Protein AF-A0A9P1GIV0-F1 (afdb_monomer_lite)

Secondary structure (DSSP, 8-state):
-HHHHHHHHHHHHHHHHHHHHHHHHHTHHHHHHH-TTHHHHHHHHHHHHHTSTT--GGGGGGGGGGGSSHHHHHHHHHHHHHHHHHHHHHHHHHHHHHHHT-HHHHHHHHHHHTS-HHHHHHHHHHH-

Organism: NCBI:txid2562237

Sequence (128 aa):
MLELAWGWLTFCMLSSSLEALQPAIQQLEEWKIDAPHCDNFCQSLLEKLIEKDAFNPVILRALQPLMQSDTQKKLCWKQLIGCLRKLKKSGGQNLVRKALDIQELVSLAANARGCPVENARRTLESEC

Structure (mmCIF, N/CA/C/O backbone):
data_AF-A0A9P1GIV0-F1
#
_entry.id   AF-A0A9P1GIV0-F1
#
loop_
_atom_site.group_PDB
_atom_site.id
_atom_site.type_symbol
_atom_site.label_atom_id
_atom_site.label_alt_id
_atom_site.label_comp_id
_atom_site.label_asym_id
_atom_site.label_entity_id
_atom_site.label_seq_id
_atom_site.pdbx_PDB_ins_code
_atom_site.Cartn_x
_atom_site.Cartn_y
_atom_site.Cartn_z
_atom_site.occupancy
_atom_site.B_iso_or_equiv
_atom_site.auth_seq_id
_atom_site.auth_comp_id
_atom_site.auth_asym_id
_atom_site.auth_atom_id
_atom_site.pdbx_PDB_model_num
ATOM 1 N N . MET A 1 1 ? 10.075 -3.313 34.745 1.00 49.28 1 MET A N 1
ATOM 2 C CA . MET A 1 1 ? 11.006 -4.247 34.067 1.00 49.28 1 MET A CA 1
ATOM 3 C C . MET A 1 1 ? 10.295 -5.215 33.109 1.00 49.28 1 MET A C 1
ATOM 5 O O . MET A 1 1 ? 10.911 -5.610 32.134 1.00 49.28 1 MET A O 1
ATOM 9 N N . LEU A 1 2 ? 9.008 -5.546 33.313 1.00 48.25 2 LEU A N 1
ATOM 10 C CA . LEU A 1 2 ? 8.224 -6.404 32.401 1.00 48.25 2 LEU A CA 1
ATOM 11 C C . LEU A 1 2 ? 7.854 -5.735 31.060 1.00 48.25 2 LEU A C 1
ATOM 13 O O . LEU A 1 2 ? 7.889 -6.398 30.033 1.00 48.25 2 LEU A O 1
ATOM 17 N N . GLU A 1 3 ? 7.590 -4.426 31.041 1.00 41.50 3 GLU A N 1
ATOM 18 C CA . GLU A 1 3 ? 7.291 -3.642 29.819 1.00 41.50 3 GLU A CA 1
ATOM 19 C C . GLU A 1 3 ? 8.383 -3.755 28.738 1.00 41.50 3 GLU A C 1
ATOM 21 O O . GLU A 1 3 ? 8.095 -3.858 27.548 1.00 41.50 3 GLU A O 1
ATOM 26 N N . LEU A 1 4 ? 9.654 -3.811 29.155 1.00 48.38 4 LEU A N 1
ATOM 27 C CA . LEU A 1 4 ? 10.781 -3.955 28.234 1.00 48.38 4 LEU A CA 1
ATOM 28 C C . LEU A 1 4 ? 10.810 -5.354 27.604 1.00 48.38 4 LEU A C 1
ATOM 30 O O . LEU A 1 4 ? 11.078 -5.475 26.417 1.00 48.38 4 LEU A O 1
ATOM 34 N N . ALA A 1 5 ? 10.470 -6.409 28.349 1.00 49.03 5 ALA A N 1
ATOM 35 C CA . ALA A 1 5 ? 10.456 -7.770 27.811 1.00 49.03 5 ALA A CA 1
ATOM 36 C C . ALA A 1 5 ? 9.378 -7.953 26.726 1.00 49.03 5 ALA A C 1
ATOM 38 O O . ALA A 1 5 ? 9.643 -8.569 25.694 1.00 49.03 5 ALA A O 1
ATOM 39 N N . TRP A 1 6 ? 8.197 -7.354 26.913 1.00 51.69 6 TRP A N 1
ATOM 40 C CA . TRP A 1 6 ? 7.147 -7.334 25.889 1.00 51.69 6 TRP A CA 1
ATOM 41 C C . TRP A 1 6 ? 7.555 -6.499 24.674 1.00 51.69 6 TRP A C 1
ATOM 43 O O . TRP A 1 6 ? 7.371 -6.947 23.544 1.00 51.69 6 TRP A O 1
ATOM 53 N N . GLY A 1 7 ? 8.182 -5.337 24.883 1.00 56.19 7 GLY A N 1
ATOM 54 C CA . GLY A 1 7 ? 8.722 -4.518 23.795 1.00 56.19 7 GLY A CA 1
ATOM 55 C C . GLY A 1 7 ? 9.743 -5.270 22.934 1.00 56.19 7 GLY A C 1
ATOM 56 O O . GLY A 1 7 ? 9.643 -5.253 21.710 1.00 56.19 7 GLY A O 1
ATOM 57 N N . TRP A 1 8 ? 10.667 -6.002 23.562 1.00 56.97 8 TRP A N 1
ATOM 58 C CA . TRP A 1 8 ? 11.687 -6.795 22.868 1.00 56.97 8 TRP A CA 1
ATOM 59 C C . TRP A 1 8 ? 11.113 -8.025 22.156 1.00 56.97 8 TRP A C 1
ATOM 61 O O . TRP A 1 8 ? 11.485 -8.289 21.019 1.00 56.97 8 TRP A O 1
ATOM 71 N N . LEU A 1 9 ? 10.169 -8.751 22.762 1.00 53.31 9 LEU A N 1
ATOM 72 C CA . LEU A 1 9 ? 9.50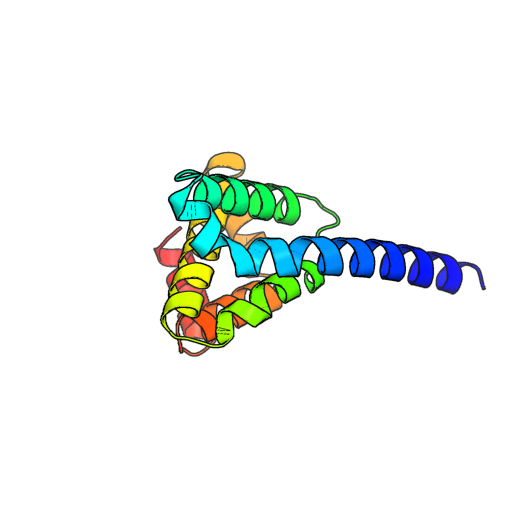9 -9.891 22.107 1.00 53.31 9 LEU A CA 1
ATOM 73 C C . LEU A 1 9 ? 8.673 -9.460 20.899 1.00 53.31 9 LEU A C 1
ATOM 75 O O . LEU A 1 9 ? 8.707 -10.112 19.854 1.00 53.31 9 LEU A O 1
ATOM 79 N N . THR A 1 10 ? 7.963 -8.337 21.020 1.00 57.91 10 THR A N 1
ATOM 80 C CA . THR A 1 10 ? 7.190 -7.770 19.909 1.00 57.91 10 THR A CA 1
ATOM 81 C C . THR A 1 10 ? 8.137 -7.307 18.802 1.00 57.91 10 THR A C 1
ATOM 83 O O . THR A 1 10 ? 7.918 -7.631 17.638 1.00 57.91 10 THR A O 1
ATOM 86 N N . PHE A 1 11 ? 9.236 -6.634 19.160 1.00 56.28 11 PHE A N 1
ATOM 87 C CA . PHE A 1 11 ? 10.273 -6.205 18.222 1.00 56.28 11 PHE A CA 1
ATOM 88 C C . PHE A 1 11 ? 10.932 -7.382 17.486 1.00 56.28 11 PHE A C 1
ATOM 90 O O . PHE A 1 11 ? 11.039 -7.328 16.265 1.00 56.28 11 PHE A O 1
ATOM 97 N N . CYS A 1 12 ? 11.287 -8.468 18.180 1.00 57.31 12 CYS A N 1
ATOM 98 C CA . CYS A 1 12 ? 11.877 -9.662 17.565 1.00 57.31 12 CYS A CA 1
ATOM 99 C C . CYS A 1 12 ? 10.894 -10.411 16.648 1.00 57.31 12 CYS A C 1
ATOM 101 O O . CYS A 1 12 ? 11.279 -10.878 15.577 1.00 57.31 12 CYS A O 1
ATOM 103 N N . MET A 1 13 ? 9.611 -10.523 17.015 1.00 58.22 13 MET A N 1
ATOM 104 C CA . MET A 1 13 ? 8.611 -11.120 16.113 1.00 58.22 13 MET A CA 1
ATOM 105 C C . MET A 1 13 ? 8.351 -10.253 14.873 1.00 58.22 13 MET A C 1
ATOM 107 O O . MET A 1 13 ? 8.146 -10.777 13.774 1.00 58.22 13 MET A O 1
ATOM 111 N N . LEU A 1 14 ? 8.396 -8.928 15.027 1.00 60.56 14 LEU A N 1
ATOM 112 C CA . LEU A 1 14 ? 8.266 -7.979 13.922 1.00 60.56 14 LEU A CA 1
ATOM 113 C C . LEU A 1 14 ? 9.486 -7.990 13.001 1.00 60.56 14 LEU A C 1
ATOM 115 O O . LEU A 1 14 ? 9.298 -7.997 11.787 1.00 60.56 14 LEU A O 1
ATOM 119 N N . SER A 1 15 ? 10.706 -8.034 13.546 1.00 60.56 15 SER A N 1
ATOM 120 C CA . SER A 1 15 ? 11.929 -8.139 12.743 1.00 60.56 15 SER A CA 1
ATOM 121 C C . SER A 1 15 ? 11.927 -9.427 11.927 1.00 60.56 15 SER A C 1
ATOM 123 O O . SER A 1 15 ? 12.113 -9.366 10.719 1.00 60.56 15 SER A O 1
ATOM 125 N N . SER A 1 16 ? 11.556 -10.554 12.540 1.00 63.22 16 SER A N 1
ATOM 126 C CA . SER A 1 16 ? 11.456 -11.855 11.859 1.00 63.22 16 SER A CA 1
ATOM 127 C C . SER A 1 16 ? 10.442 -11.836 10.706 1.00 63.22 16 SER A C 1
ATOM 129 O O . SER A 1 16 ? 10.678 -12.391 9.634 1.00 63.22 16 SER A O 1
ATOM 131 N N . SER A 1 17 ? 9.301 -11.167 10.904 1.00 66.38 17 SER A N 1
ATOM 132 C CA . SER A 1 17 ? 8.262 -11.043 9.873 1.00 66.38 17 SER A CA 1
ATOM 133 C C . SER A 1 17 ? 8.696 -10.122 8.730 1.00 66.38 17 SER A C 1
ATOM 135 O O . SER A 1 17 ? 8.382 -10.387 7.572 1.00 66.38 17 SER A O 1
ATOM 137 N N . LEU A 1 18 ? 9.431 -9.049 9.040 1.00 70.50 18 LEU A N 1
ATOM 138 C CA . LEU A 1 18 ? 9.973 -8.133 8.039 1.00 70.50 18 LEU A CA 1
ATOM 139 C C . LEU A 1 18 ? 11.086 -8.796 7.218 1.00 70.50 18 LEU A C 1
ATOM 141 O O . LEU A 1 18 ? 11.088 -8.689 5.994 1.00 70.50 18 LEU A O 1
ATOM 145 N N . GLU A 1 19 ? 11.979 -9.522 7.890 1.00 72.44 19 GLU A N 1
ATOM 146 C CA . GLU A 1 19 ? 13.077 -10.290 7.295 1.00 72.44 19 GLU A CA 1
ATOM 147 C C . GLU A 1 19 ? 12.572 -11.394 6.362 1.00 72.44 19 GLU A C 1
ATOM 149 O O . GLU A 1 19 ? 13.205 -11.664 5.345 1.00 72.44 19 GLU A O 1
ATOM 154 N N . ALA A 1 20 ? 11.411 -11.990 6.649 1.00 73.69 20 ALA A N 1
ATOM 155 C CA . ALA A 1 20 ? 10.773 -12.957 5.757 1.00 73.69 20 ALA A CA 1
ATOM 156 C C . ALA A 1 20 ? 10.008 -12.290 4.595 1.00 73.69 20 ALA A C 1
ATOM 158 O O . ALA A 1 20 ? 10.026 -12.784 3.467 1.00 73.69 20 ALA A O 1
ATOM 159 N N . LEU A 1 21 ? 9.324 -11.169 4.853 1.00 77.12 21 LEU A N 1
ATOM 160 C CA . LEU A 1 21 ? 8.436 -10.526 3.879 1.00 77.12 21 LEU A CA 1
ATOM 161 C C . LEU A 1 21 ? 9.198 -9.719 2.820 1.00 77.12 21 LEU A C 1
ATOM 163 O O . LEU A 1 21 ? 8.818 -9.712 1.652 1.00 77.12 21 LEU A O 1
ATOM 167 N N . GLN A 1 22 ? 10.271 -9.040 3.214 1.00 80.12 22 GLN A N 1
ATOM 168 C CA . GLN A 1 22 ? 11.052 -8.182 2.329 1.00 80.12 22 GLN A CA 1
ATOM 169 C C . GLN A 1 22 ? 11.663 -8.927 1.119 1.00 80.12 22 GLN A C 1
ATOM 171 O O . GLN A 1 22 ? 11.421 -8.485 -0.008 1.00 80.12 22 GLN A O 1
ATOM 176 N N . PRO A 1 23 ? 12.388 -10.055 1.280 1.00 80.06 23 PRO A N 1
ATOM 177 C CA . PRO A 1 23 ? 12.930 -10.794 0.138 1.00 80.06 23 PRO A CA 1
ATOM 178 C C . PRO A 1 23 ? 11.827 -11.381 -0.755 1.00 80.06 23 PRO A C 1
ATOM 180 O O . PRO A 1 23 ? 11.948 -11.331 -1.977 1.00 80.06 23 PRO A O 1
ATOM 183 N N . ALA A 1 24 ? 10.718 -11.852 -0.172 1.00 76.62 24 ALA A N 1
ATOM 184 C CA . ALA A 1 24 ? 9.551 -12.320 -0.926 1.00 76.62 24 ALA A CA 1
ATOM 185 C C . ALA A 1 24 ? 8.938 -11.214 -1.808 1.00 76.62 24 ALA A C 1
ATOM 187 O O . ALA A 1 24 ? 8.579 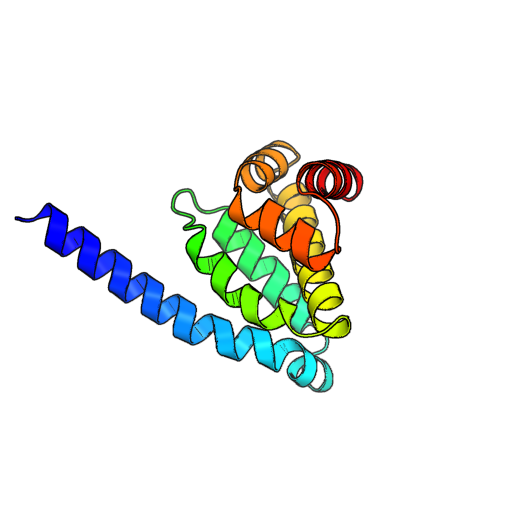-11.452 -2.958 1.00 76.62 24 ALA A O 1
ATOM 188 N N . ILE A 1 25 ? 8.853 -9.983 -1.296 1.00 79.88 25 ILE A N 1
ATOM 189 C CA . ILE A 1 25 ? 8.348 -8.829 -2.051 1.00 79.88 25 ILE A CA 1
ATOM 190 C C . ILE A 1 25 ? 9.303 -8.420 -3.180 1.00 79.88 25 ILE A C 1
ATOM 192 O O . ILE A 1 25 ? 8.845 -8.003 -4.244 1.00 79.88 25 ILE A O 1
ATOM 196 N N . GLN A 1 26 ? 10.616 -8.526 -2.982 1.00 80.25 26 GLN A N 1
ATOM 197 C CA . GLN A 1 26 ? 11.595 -8.186 -4.020 1.00 80.25 26 GLN A CA 1
ATOM 198 C C . GLN A 1 26 ? 11.576 -9.176 -5.190 1.00 80.25 26 GLN A C 1
ATOM 200 O O . GLN A 1 26 ? 11.731 -8.760 -6.334 1.00 80.25 26 GLN A O 1
ATOM 205 N N . GLN A 1 27 ? 11.321 -10.455 -4.914 1.00 82.06 27 GLN A N 1
ATOM 206 C CA . GLN A 1 27 ? 11.220 -11.506 -5.934 1.00 82.06 27 GLN A CA 1
ATOM 207 C C . GLN A 1 27 ? 9.847 -11.557 -6.618 1.00 82.06 27 GLN A C 1
ATOM 209 O O . GLN A 1 27 ? 9.617 -12.373 -7.502 1.00 82.06 27 GLN A O 1
ATOM 214 N N . LEU A 1 28 ? 8.911 -10.687 -6.242 1.00 77.62 28 LEU A N 1
ATOM 215 C CA . LEU A 1 28 ? 7.519 -10.743 -6.692 1.00 77.62 28 LEU A CA 1
ATOM 216 C C . LEU A 1 28 ? 7.387 -10.566 -8.217 1.00 77.62 28 LEU A C 1
ATOM 218 O O . LEU A 1 28 ? 6.493 -11.157 -8.819 1.00 77.62 28 LEU A O 1
ATOM 222 N N . GLU A 1 29 ? 8.281 -9.803 -8.858 1.00 77.62 29 GLU A N 1
ATOM 223 C CA . GLU A 1 29 ? 8.351 -9.724 -10.328 1.00 77.62 29 GLU A CA 1
ATOM 224 C C . GLU A 1 29 ? 8.833 -11.024 -10.968 1.00 77.62 29 GLU A C 1
ATOM 226 O O . GLU A 1 29 ? 8.264 -11.447 -11.970 1.00 77.62 29 GLU A O 1
ATOM 231 N N . GLU A 1 30 ? 9.827 -11.680 -10.375 1.00 81.00 30 GLU A N 1
ATOM 232 C CA . GLU A 1 30 ? 10.338 -12.972 -10.842 1.00 81.00 30 GLU A CA 1
ATOM 233 C C . GLU A 1 30 ? 9.259 -14.048 -10.681 1.00 81.00 30 GLU A C 1
ATOM 235 O O . GLU A 1 30 ? 8.955 -14.785 -11.616 1.00 81.00 30 GLU A O 1
ATOM 240 N N . TRP A 1 31 ? 8.559 -14.045 -9.544 1.00 79.75 31 TRP A N 1
ATOM 241 C CA . TRP A 1 31 ? 7.463 -14.969 -9.267 1.00 79.75 31 TRP A CA 1
ATOM 242 C C . TRP A 1 31 ? 6.273 -14.795 -10.207 1.00 79.75 31 TRP A C 1
ATOM 244 O O . TRP A 1 31 ? 5.476 -15.717 -10.315 1.00 79.75 31 TRP A O 1
ATOM 254 N N . LYS A 1 32 ? 6.109 -13.663 -10.908 1.00 77.94 32 LYS A N 1
ATOM 255 C CA . LYS A 1 32 ? 5.032 -13.525 -11.911 1.00 77.94 32 LYS A CA 1
ATOM 256 C C . LYS A 1 32 ? 5.197 -14.456 -13.095 1.00 77.94 32 LYS A C 1
ATOM 258 O O . LYS A 1 32 ? 4.191 -14.782 -13.722 1.00 77.94 32 LYS A O 1
ATOM 263 N N . ILE A 1 33 ? 6.437 -14.818 -13.413 1.00 79.88 33 ILE A N 1
ATOM 264 C CA . ILE A 1 33 ? 6.756 -15.694 -14.538 1.00 79.88 33 ILE A CA 1
ATOM 265 C C . ILE A 1 33 ? 6.171 -17.083 -14.266 1.00 79.88 33 ILE A C 1
ATOM 267 O O . ILE A 1 33 ? 5.486 -17.636 -15.123 1.00 79.88 33 ILE A O 1
ATOM 271 N N . ASP A 1 34 ? 6.351 -17.582 -13.041 1.00 83.50 34 ASP A N 1
ATOM 272 C CA . ASP A 1 34 ? 5.905 -18.919 -12.637 1.00 83.50 34 ASP A CA 1
ATOM 273 C C . ASP A 1 34 ? 4.498 -18.929 -12.009 1.00 83.50 34 ASP A C 1
ATOM 275 O O . ASP A 1 34 ? 3.753 -19.903 -12.118 1.00 83.50 34 ASP A O 1
ATOM 279 N N . ALA A 1 35 ? 4.106 -17.836 -11.353 1.00 80.00 35 ALA A N 1
ATOM 280 C CA . ALA A 1 35 ? 2.866 -17.688 -10.599 1.00 80.00 35 ALA A CA 1
ATOM 281 C C . ALA A 1 35 ? 2.150 -16.370 -10.966 1.00 80.00 35 ALA A C 1
ATOM 283 O O . ALA A 1 35 ? 2.266 -15.364 -10.256 1.00 80.00 35 ALA A O 1
ATOM 284 N N . PRO A 1 36 ? 1.305 -16.357 -12.016 1.00 80.88 36 PRO A N 1
ATOM 285 C CA . PRO A 1 36 ? 0.657 -15.137 -12.516 1.00 80.88 36 PRO A CA 1
ATOM 286 C C . PRO A 1 36 ? -0.287 -14.467 -11.499 1.00 80.88 36 PRO A C 1
ATOM 288 O O . PRO A 1 36 ? -0.673 -13.307 -11.658 1.00 80.88 36 PRO A O 1
ATOM 291 N N . HIS A 1 37 ? -0.667 -15.181 -10.436 1.00 81.56 37 HIS A N 1
ATOM 292 C CA . HIS A 1 37 ? -1.543 -14.696 -9.370 1.00 81.56 37 HIS A CA 1
ATOM 293 C C . HIS A 1 37 ? -0.802 -14.133 -8.146 1.00 81.56 37 HIS A C 1
ATOM 295 O O . HIS A 1 37 ? -1.465 -13.746 -7.179 1.00 81.56 37 HIS A O 1
ATOM 301 N N 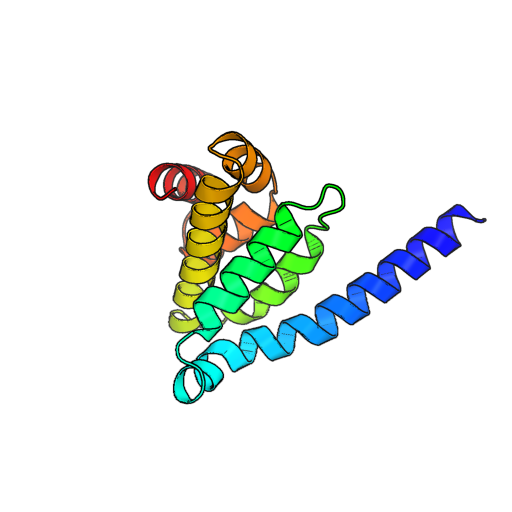. CYS A 1 38 ? 0.535 -14.050 -8.163 1.00 84.12 38 CYS A N 1
ATOM 302 C CA . CYS A 1 38 ? 1.323 -13.575 -7.019 1.00 84.12 38 CYS A CA 1
ATOM 303 C C . CYS A 1 38 ? 0.923 -12.153 -6.566 1.00 84.12 38 CYS A C 1
ATOM 305 O O . CYS A 1 38 ? 0.806 -11.905 -5.369 1.00 84.12 38 CYS A O 1
ATOM 307 N N . ASP A 1 39 ? 0.570 -11.258 -7.500 1.00 85.81 39 ASP A N 1
ATOM 308 C CA . ASP A 1 39 ? 0.036 -9.921 -7.196 1.00 85.81 39 ASP A CA 1
ATOM 309 C C . ASP A 1 39 ? -1.210 -9.998 -6.305 1.00 85.81 39 ASP A C 1
ATOM 311 O O . ASP A 1 39 ? -1.335 -9.296 -5.306 1.00 85.81 39 ASP A O 1
ATOM 315 N N . ASN A 1 40 ? -2.155 -10.867 -6.667 1.00 88.44 40 ASN A N 1
ATOM 316 C CA . ASN A 1 40 ? -3.408 -11.000 -5.936 1.00 88.44 40 ASN A CA 1
ATOM 317 C C . ASN A 1 40 ? -3.176 -11.593 -4.541 1.00 88.44 40 ASN A C 1
ATOM 319 O O . ASN A 1 40 ? -3.851 -11.195 -3.589 1.00 88.44 40 ASN A O 1
ATOM 323 N N . PHE A 1 41 ? -2.219 -12.516 -4.413 1.00 87.31 41 PHE A N 1
ATOM 324 C CA . PHE A 1 41 ? -1.802 -13.053 -3.122 1.00 87.31 41 PHE A CA 1
ATOM 325 C C . PHE A 1 41 ? -1.236 -11.945 -2.227 1.00 87.31 41 PHE A C 1
ATOM 327 O O . PHE A 1 41 ? -1.745 -11.743 -1.127 1.00 87.31 41 PHE A O 1
ATOM 334 N N . CYS A 1 42 ? -0.274 -11.160 -2.718 1.00 86.44 42 CYS A N 1
ATOM 335 C CA . CYS A 1 42 ? 0.338 -10.077 -1.947 1.00 86.44 42 CYS A CA 1
ATOM 336 C C . CYS A 1 42 ? -0.666 -8.984 -1.562 1.00 86.44 42 CYS A C 1
ATOM 338 O O . CYS A 1 42 ? -0.678 -8.540 -0.416 1.00 86.44 42 CYS A O 1
ATOM 340 N N . GLN A 1 43 ? -1.575 -8.613 -2.465 1.00 91.56 43 GLN A N 1
ATOM 341 C CA . GLN A 1 43 ? -2.667 -7.682 -2.159 1.00 91.56 43 GLN A CA 1
ATOM 342 C C . GLN A 1 43 ? -3.597 -8.216 -1.064 1.00 91.56 43 GLN A C 1
ATOM 344 O O . GLN A 1 43 ? -4.014 -7.452 -0.200 1.00 91.56 43 GLN A O 1
ATOM 349 N N . SER A 1 44 ? -3.923 -9.513 -1.092 1.00 90.06 44 SER A N 1
ATOM 350 C CA . SER A 1 44 ? -4.779 -10.146 -0.074 1.00 90.06 44 SER A CA 1
ATOM 351 C C . SER A 1 44 ? -4.056 -10.285 1.267 1.00 90.06 44 SER A C 1
ATOM 353 O O . SER A 1 44 ? -4.666 -10.136 2.320 1.00 90.06 44 SER A O 1
ATOM 355 N N . LEU A 1 45 ? -2.748 -10.547 1.240 1.00 86.88 45 LEU A N 1
ATOM 356 C CA . LEU A 1 45 ? -1.921 -10.592 2.440 1.00 86.88 45 LEU A CA 1
ATOM 357 C C . LEU A 1 45 ? -1.870 -9.214 3.110 1.00 86.88 45 LEU A C 1
ATOM 359 O O . LEU A 1 45 ? -2.135 -9.115 4.304 1.00 86.88 45 LEU A O 1
ATOM 363 N N . LEU A 1 46 ? -1.586 -8.155 2.345 1.00 87.62 46 LEU A N 1
ATOM 364 C CA . LEU A 1 46 ? -1.576 -6.780 2.852 1.00 87.62 46 LEU A CA 1
ATOM 365 C C . LEU A 1 46 ? -2.949 -6.362 3.386 1.00 87.62 46 LEU A C 1
ATOM 367 O O . LEU A 1 46 ? -3.019 -5.802 4.475 1.00 87.62 46 LEU A O 1
ATOM 371 N N . GLU A 1 47 ? -4.029 -6.696 2.675 1.00 91.00 47 GLU A N 1
ATOM 372 C CA . GLU A 1 47 ? -5.401 -6.469 3.141 1.00 91.00 47 GLU A CA 1
ATOM 373 C C . GLU A 1 47 ? -5.611 -7.106 4.518 1.00 91.00 47 GLU A C 1
ATOM 375 O O . GLU A 1 47 ? -6.001 -6.420 5.460 1.00 91.00 47 GLU A O 1
ATOM 380 N N . LYS A 1 48 ? -5.301 -8.400 4.658 1.00 89.31 48 LYS A N 1
ATOM 381 C CA . LYS A 1 48 ? -5.503 -9.139 5.910 1.00 89.31 48 LYS A CA 1
ATOM 382 C C . LYS A 1 48 ? -4.610 -8.655 7.042 1.00 89.31 48 LYS A C 1
ATOM 384 O O . LYS A 1 48 ? -4.991 -8.789 8.201 1.00 89.31 48 LYS A O 1
ATOM 389 N N . LEU A 1 49 ? -3.432 -8.120 6.734 1.00 85.94 49 LEU A N 1
ATOM 390 C CA . LEU A 1 49 ? -2.562 -7.506 7.731 1.00 85.94 49 LEU A CA 1
ATOM 391 C C . LEU A 1 49 ? -3.142 -6.175 8.214 1.00 85.94 49 LEU A C 1
ATOM 393 O O . LEU A 1 49 ? -3.218 -5.976 9.420 1.00 85.94 49 LEU A O 1
ATOM 397 N N . ILE A 1 50 ? -3.590 -5.310 7.299 1.00 87.31 50 ILE A N 1
ATOM 398 C CA . ILE A 1 50 ? -4.159 -3.989 7.619 1.00 87.31 50 ILE A CA 1
ATOM 399 C C . ILE A 1 50 ? -5.508 -4.109 8.337 1.00 87.31 50 ILE A C 1
ATOM 401 O O . ILE A 1 50 ? -5.816 -3.301 9.206 1.00 87.31 50 ILE A O 1
ATOM 405 N N . GLU A 1 51 ? -6.311 -5.118 8.000 1.00 87.19 51 GLU A N 1
ATOM 406 C CA . GLU A 1 51 ? -7.612 -5.370 8.631 1.00 87.19 51 GLU A CA 1
ATOM 407 C C . GLU A 1 51 ? -7.489 -5.779 10.112 1.00 87.19 51 GLU A C 1
ATOM 409 O O . GLU A 1 51 ? -8.438 -5.614 10.875 1.00 87.19 51 GLU A O 1
ATOM 414 N N . LYS A 1 52 ? -6.334 -6.299 10.550 1.00 84.12 52 LYS A N 1
ATOM 415 C CA . LYS A 1 52 ? -6.135 -6.687 11.952 1.00 84.12 52 LYS A CA 1
ATOM 416 C C . LYS A 1 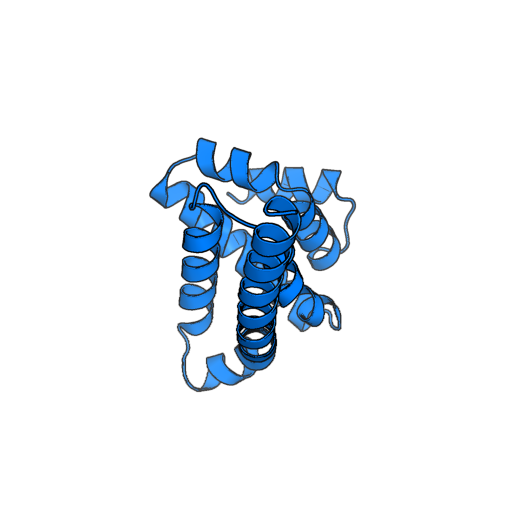52 ? -5.996 -5.456 12.847 1.00 84.12 52 LYS A C 1
ATOM 418 O O . LYS A 1 52 ? -5.156 -4.601 12.599 1.00 84.12 52 LYS A O 1
ATOM 423 N N . ASP A 1 53 ? -6.712 -5.449 13.974 1.00 68.12 53 ASP A N 1
ATOM 424 C CA . ASP A 1 53 ? -6.661 -4.369 14.980 1.00 68.12 53 ASP A CA 1
ATOM 425 C C . ASP A 1 53 ? -5.249 -4.098 15.544 1.00 68.12 53 ASP A C 1
ATOM 427 O O . ASP A 1 53 ? -4.981 -3.016 16.056 1.00 68.12 53 ASP A O 1
ATOM 431 N N . ALA A 1 54 ? -4.328 -5.060 15.425 1.00 72.25 54 ALA A N 1
ATOM 432 C CA . ALA A 1 54 ? -2.927 -4.940 15.831 1.00 72.25 54 ALA A CA 1
ATOM 433 C C . ALA A 1 54 ? -1.969 -4.725 14.642 1.00 72.25 54 ALA A C 1
ATOM 435 O O . ALA A 1 54 ? -0.807 -5.140 14.699 1.00 72.25 54 ALA A O 1
ATOM 436 N N . PHE A 1 55 ? -2.447 -4.139 13.539 1.00 82.06 55 PHE A N 1
ATOM 437 C CA . PHE A 1 55 ? -1.593 -3.837 12.397 1.00 82.06 55 PHE A CA 1
ATOM 438 C C . PHE A 1 55 ? -0.424 -2.946 12.821 1.00 82.06 55 PHE A C 1
ATOM 440 O O . PHE A 1 55 ? -0.612 -1.866 13.379 1.00 82.06 55 PHE A O 1
ATOM 447 N N . ASN A 1 56 ? 0.794 -3.393 12.516 1.00 81.81 56 ASN A N 1
ATOM 448 C CA . ASN A 1 56 ? 1.989 -2.601 12.735 1.00 81.81 56 ASN A CA 1
ATOM 449 C C . ASN A 1 56 ? 2.437 -1.947 11.414 1.00 81.81 56 ASN A C 1
ATOM 451 O O . ASN A 1 56 ? 2.868 -2.670 10.506 1.00 81.81 56 ASN A O 1
ATOM 455 N N . PRO A 1 57 ? 2.430 -0.602 11.313 1.00 83.75 57 PRO A N 1
ATOM 456 C CA . PRO A 1 57 ? 2.879 0.119 10.121 1.00 83.75 57 PRO A CA 1
ATOM 457 C C . PRO A 1 57 ? 4.319 -0.195 9.699 1.00 83.75 57 PRO A C 1
ATOM 459 O O . PRO A 1 57 ? 4.655 -0.058 8.524 1.00 83.75 57 PRO A O 1
ATOM 462 N N . VAL A 1 58 ? 5.168 -0.684 10.614 1.00 82.12 58 VAL A N 1
ATOM 463 C CA . VAL A 1 58 ? 6.539 -1.131 10.318 1.00 82.12 58 VAL A CA 1
ATOM 464 C C . VAL A 1 58 ? 6.561 -2.205 9.232 1.00 82.12 58 VAL A C 1
ATOM 466 O O . VAL A 1 58 ? 7.490 -2.210 8.432 1.00 82.12 58 VAL A O 1
ATOM 469 N N . ILE A 1 59 ? 5.529 -3.049 9.122 1.00 81.94 59 ILE A N 1
ATOM 470 C CA . ILE A 1 59 ? 5.436 -4.082 8.077 1.00 81.94 59 ILE A CA 1
ATOM 471 C C . ILE A 1 59 ? 5.467 -3.465 6.667 1.00 81.94 59 ILE A C 1
ATOM 473 O O . ILE A 1 59 ? 6.025 -4.060 5.746 1.00 81.94 59 ILE A O 1
ATOM 477 N N . LEU A 1 60 ? 4.970 -2.235 6.492 1.00 86.81 60 LEU A N 1
ATOM 478 C CA . LEU A 1 60 ? 5.023 -1.521 5.208 1.00 86.81 60 LEU A CA 1
ATOM 479 C C . LEU A 1 60 ? 6.455 -1.187 4.781 1.00 86.81 60 LEU A C 1
ATOM 481 O O . LEU A 1 60 ? 6.699 -0.959 3.597 1.00 86.81 60 LEU A O 1
ATOM 485 N N . ARG A 1 61 ? 7.428 -1.217 5.702 1.00 85.62 61 ARG A N 1
ATOM 486 C CA . ARG A 1 61 ? 8.845 -1.056 5.351 1.00 85.62 61 ARG A CA 1
ATOM 487 C C . ARG A 1 61 ? 9.364 -2.200 4.488 1.00 85.62 61 ARG A C 1
ATOM 489 O O . ARG A 1 61 ? 10.280 -1.970 3.711 1.00 85.62 61 ARG A O 1
ATOM 496 N N . ALA A 1 62 ? 8.734 -3.375 4.518 1.00 84.12 62 ALA A N 1
ATOM 497 C CA . ALA A 1 62 ? 9.077 -4.467 3.607 1.00 84.12 62 ALA A CA 1
ATOM 498 C C . ALA A 1 62 ? 8.867 -4.093 2.123 1.00 84.12 62 ALA A C 1
ATOM 500 O O . ALA A 1 62 ? 9.471 -4.702 1.246 1.00 84.12 62 ALA A O 1
ATOM 501 N N . LEU A 1 63 ? 8.057 -3.064 1.833 1.00 86.50 63 LEU A N 1
ATOM 502 C CA . LEU A 1 63 ? 7.854 -2.520 0.486 1.00 86.50 63 LEU A CA 1
ATOM 503 C C . LEU A 1 63 ? 8.874 -1.429 0.111 1.00 86.50 63 LEU A C 1
ATOM 505 O O . LEU A 1 63 ? 8.933 -1.041 -1.054 1.00 86.50 63 LEU A O 1
ATOM 509 N N . GLN A 1 64 ? 9.690 -0.922 1.046 1.00 86.69 64 GLN A N 1
ATOM 510 C CA . GLN A 1 64 ? 10.684 0.125 0.755 1.00 86.69 64 GLN A CA 1
ATOM 511 C C . GLN A 1 64 ? 11.686 -0.251 -0.343 1.00 86.69 64 GLN A C 1
ATOM 513 O O . GLN A 1 64 ? 11.998 0.620 -1.157 1.00 86.69 64 GLN A O 1
ATOM 518 N N . PRO A 1 65 ? 12.173 -1.502 -0.450 1.00 86.31 65 PRO A N 1
ATOM 519 C CA . PRO A 1 65 ? 13.072 -1.864 -1.540 1.00 86.31 65 PRO A CA 1
ATOM 520 C C . PRO A 1 65 ? 12.437 -1.751 -2.928 1.00 86.31 65 PRO A C 1
ATOM 522 O O . PRO A 1 65 ? 13.162 -1.662 -3.912 1.00 86.31 65 PRO A O 1
ATOM 525 N N . LEU A 1 66 ? 11.104 -1.684 -3.027 1.00 85.56 66 LEU A N 1
ATOM 526 C CA . LEU A 1 66 ? 10.430 -1.419 -4.295 1.00 85.56 66 LEU A CA 1
ATOM 527 C C . LEU A 1 66 ? 10.551 0.047 -4.747 1.00 85.56 66 LEU A C 1
ATOM 529 O O . LEU A 1 66 ? 10.083 0.401 -5.822 1.00 85.56 66 LEU A O 1
ATOM 533 N N . MET A 1 67 ? 11.153 0.931 -3.950 1.00 88.44 67 MET A N 1
ATOM 534 C CA . MET A 1 67 ? 11.311 2.347 -4.300 1.00 88.44 67 MET A CA 1
ATOM 535 C C . MET A 1 67 ? 12.561 2.633 -5.151 1.00 88.44 67 MET A C 1
ATOM 537 O O . MET A 1 67 ? 12.799 3.789 -5.495 1.00 88.44 67 MET A O 1
ATOM 541 N N . GLN A 1 68 ? 13.355 1.612 -5.494 1.00 87.56 68 GLN A N 1
ATOM 542 C CA . GLN A 1 68 ? 14.664 1.778 -6.142 1.00 87.56 68 GLN A CA 1
ATOM 543 C C . GLN A 1 68 ? 14.576 2.085 -7.645 1.00 87.56 68 GLN A C 1
ATOM 545 O O . GLN A 1 68 ? 15.440 2.770 -8.184 1.00 87.56 68 GLN A O 1
ATOM 550 N N . SER A 1 69 ? 13.529 1.620 -8.330 1.00 88.94 69 SER A N 1
ATOM 551 C CA . SER A 1 69 ? 13.341 1.828 -9.772 1.00 88.94 69 SER A CA 1
ATOM 552 C C . SER A 1 69 ? 11.901 2.202 -10.114 1.00 88.94 69 SER A C 1
ATOM 554 O O . SER A 1 69 ? 10.974 1.902 -9.363 1.00 88.94 69 SER A O 1
ATOM 556 N N . ASP A 1 70 ? 11.683 2.829 -11.271 1.00 88.19 70 ASP A N 1
ATOM 557 C CA . ASP A 1 70 ? 10.334 3.225 -11.698 1.00 88.19 70 ASP A CA 1
ATOM 558 C C . ASP A 1 70 ? 9.406 2.024 -11.926 1.00 88.19 70 ASP A C 1
ATOM 560 O O . ASP A 1 70 ? 8.206 2.105 -11.654 1.00 88.19 70 ASP A O 1
ATOM 564 N N . THR A 1 71 ? 9.944 0.891 -12.385 1.00 87.25 71 THR A N 1
ATOM 565 C CA . THR A 1 71 ? 9.185 -0.358 -12.544 1.00 87.25 71 THR A CA 1
ATOM 566 C C . THR A 1 71 ? 8.701 -0.876 -11.191 1.00 87.25 71 THR A C 1
ATOM 568 O O . THR A 1 71 ? 7.507 -1.117 -11.007 1.00 87.25 71 THR A O 1
ATOM 571 N N . GLN A 1 72 ? 9.592 -0.935 -10.201 1.00 88.88 72 GLN A N 1
ATOM 572 C CA . GLN A 1 72 ? 9.243 -1.389 -8.858 1.00 88.88 72 GLN A CA 1
ATOM 573 C C . GLN A 1 72 ? 8.321 -0.400 -8.125 1.00 88.88 72 GLN A C 1
ATOM 575 O O . GLN A 1 72 ? 7.404 -0.819 -7.417 1.00 88.88 72 GLN A O 1
ATOM 580 N N . LYS A 1 73 ? 8.473 0.911 -8.349 1.00 90.94 73 LYS A N 1
ATOM 581 C CA . LYS A 1 73 ? 7.547 1.928 -7.826 1.00 90.94 73 LYS A CA 1
ATOM 582 C C . LYS A 1 73 ? 6.134 1.722 -8.367 1.00 90.94 73 LYS A C 1
ATOM 584 O O . LYS A 1 73 ? 5.176 1.719 -7.593 1.00 90.94 73 LYS A O 1
ATOM 589 N N . LYS A 1 74 ? 5.996 1.459 -9.673 1.00 90.62 74 LYS A N 1
ATOM 590 C CA . LYS A 1 74 ? 4.710 1.094 -10.295 1.00 90.62 74 LYS A CA 1
ATOM 591 C C . LYS A 1 74 ? 4.142 -0.193 -9.702 1.00 90.62 74 LYS A C 1
ATOM 593 O O . LYS A 1 74 ? 2.936 -0.263 -9.460 1.00 90.62 74 LYS A O 1
ATOM 598 N N . LEU A 1 75 ? 4.987 -1.192 -9.439 1.00 89.12 75 LEU A N 1
ATOM 599 C CA . LEU A 1 75 ? 4.566 -2.420 -8.771 1.00 89.12 75 LEU A CA 1
ATOM 600 C C . LEU A 1 75 ? 4.026 -2.130 -7.369 1.00 89.12 75 LEU A C 1
ATOM 602 O O . LEU A 1 75 ? 2.922 -2.567 -7.053 1.00 89.12 75 LEU A O 1
ATOM 606 N N . CYS A 1 76 ? 4.757 -1.365 -6.559 1.00 91.44 76 CYS A N 1
ATOM 607 C CA . CYS A 1 76 ? 4.334 -0.974 -5.218 1.00 91.44 76 CYS A CA 1
ATOM 608 C C . CYS A 1 76 ? 2.991 -0.233 -5.254 1.00 91.44 76 CYS A C 1
ATOM 610 O O . CYS A 1 76 ? 2.056 -0.624 -4.556 1.00 91.44 76 CYS A O 1
ATOM 612 N N . TRP A 1 77 ? 2.842 0.755 -6.146 1.00 92.81 77 TRP A N 1
ATOM 613 C CA . TRP A 1 77 ? 1.571 1.454 -6.352 1.00 92.81 77 TRP A CA 1
ATOM 614 C C . TRP A 1 77 ? 0.427 0.481 -6.673 1.00 92.81 77 TRP A C 1
ATOM 616 O O . TRP A 1 77 ? -0.642 0.545 -6.064 1.00 92.81 77 TRP A O 1
ATOM 626 N N . LYS A 1 78 ? 0.662 -0.475 -7.583 1.00 91.38 78 LYS A N 1
ATOM 627 C CA . LYS A 1 78 ? -0.317 -1.509 -7.945 1.00 91.38 78 LYS A CA 1
ATOM 628 C C . LYS A 1 78 ? -0.701 -2.386 -6.748 1.00 91.38 78 LYS A C 1
ATOM 630 O O . LYS A 1 78 ? -1.884 -2.693 -6.596 1.00 91.38 78 LYS A O 1
ATOM 635 N N . GLN A 1 79 ? 0.257 -2.778 -5.902 1.00 90.94 79 GLN A N 1
ATOM 636 C CA . GLN A 1 79 ? -0.028 -3.554 -4.688 1.00 90.94 79 GLN A CA 1
ATOM 637 C C . GLN A 1 79 ? -0.883 -2.753 -3.700 1.00 90.94 79 GLN A C 1
ATOM 639 O O . GLN A 1 79 ? -1.875 -3.275 -3.195 1.00 90.94 79 GLN A O 1
ATOM 644 N N . LEU A 1 80 ? -0.545 -1.481 -3.467 1.00 92.88 80 LEU A N 1
ATOM 645 C CA . LEU A 1 80 ? -1.263 -0.612 -2.530 1.00 92.88 80 LEU A CA 1
ATOM 646 C C . LEU A 1 80 ? -2.706 -0.353 -2.980 1.00 92.88 80 LEU A C 1
ATOM 648 O O . LEU A 1 80 ? -3.636 -0.553 -2.202 1.00 92.88 80 LEU A O 1
ATOM 652 N N . ILE A 1 81 ? -2.916 -0.002 -4.251 1.00 94.06 81 ILE A N 1
ATOM 653 C CA . ILE A 1 81 ? -4.264 0.167 -4.813 1.00 94.06 81 ILE A CA 1
ATOM 654 C C . ILE A 1 81 ? -5.052 -1.144 -4.775 1.00 94.06 81 ILE A C 1
ATOM 656 O O . ILE A 1 81 ? -6.222 -1.156 -4.392 1.00 94.06 81 ILE A O 1
ATOM 660 N N . GLY A 1 82 ? -4.430 -2.263 -5.156 1.00 93.19 82 GLY A N 1
ATOM 661 C CA . GLY A 1 82 ? -5.084 -3.569 -5.119 1.00 93.19 82 GLY A CA 1
ATOM 662 C C . GLY A 1 82 ? -5.527 -3.957 -3.707 1.00 93.19 82 GLY A C 1
ATOM 663 O O . GLY A 1 82 ? -6.655 -4.412 -3.519 1.00 93.19 82 GLY A O 1
ATOM 664 N N . CYS A 1 83 ? -4.677 -3.698 -2.714 1.00 93.62 83 CYS A N 1
ATOM 665 C CA . CYS A 1 83 ? -4.980 -3.879 -1.300 1.00 93.62 83 CYS A CA 1
ATOM 666 C C . CYS A 1 83 ? -6.164 -3.008 -0.847 1.00 93.62 83 CYS A C 1
ATOM 668 O O . CYS A 1 83 ? -7.128 -3.527 -0.290 1.00 93.62 83 CYS A O 1
ATOM 670 N N . LEU A 1 84 ? -6.146 -1.699 -1.121 1.00 94.56 84 LEU A N 1
ATOM 671 C CA . LEU A 1 84 ? -7.228 -0.790 -0.718 1.00 94.56 84 LEU A CA 1
ATOM 672 C C . LEU A 1 84 ? -8.564 -1.128 -1.396 1.00 94.56 84 LEU A C 1
ATOM 674 O O . LEU A 1 84 ? -9.613 -1.097 -0.754 1.00 94.56 84 LEU A O 1
ATOM 678 N N . ARG A 1 85 ? -8.543 -1.535 -2.671 1.00 94.62 85 ARG A N 1
ATOM 679 C CA . ARG A 1 85 ? -9.743 -2.024 -3.371 1.00 94.62 85 ARG A CA 1
ATOM 680 C C . ARG A 1 85 ? -10.306 -3.287 -2.734 1.00 94.62 85 ARG A C 1
ATOM 682 O O . ARG A 1 85 ? -11.523 -3.455 -2.704 1.00 94.62 85 ARG A O 1
ATOM 689 N N . LYS A 1 86 ? -9.448 -4.181 -2.239 1.00 94.12 86 LYS A N 1
ATOM 690 C CA . LYS A 1 86 ? -9.897 -5.362 -1.499 1.00 94.12 86 LYS A CA 1
ATOM 691 C C . LYS A 1 86 ? -10.472 -4.986 -0.134 1.00 94.12 86 LYS A C 1
ATOM 693 O O . LYS A 1 86 ? -11.594 -5.392 0.136 1.00 94.12 86 LYS A O 1
ATOM 698 N N . LEU A 1 87 ? -9.810 -4.106 0.624 1.00 93.31 87 LEU A N 1
ATOM 699 C CA . LEU A 1 87 ? -10.339 -3.552 1.882 1.00 93.31 87 LEU A CA 1
ATOM 700 C C . LEU A 1 87 ? -11.724 -2.916 1.697 1.00 93.31 87 LEU A C 1
ATOM 702 O O . LEU A 1 87 ? -12.627 -3.127 2.506 1.00 93.31 87 LEU A O 1
ATOM 706 N N . LYS A 1 88 ? -11.927 -2.179 0.597 1.00 94.06 88 LYS A N 1
ATOM 707 C CA . LYS A 1 88 ? -13.241 -1.625 0.251 1.00 94.06 88 LYS A CA 1
ATOM 708 C C . LYS A 1 88 ? -14.284 -2.715 0.013 1.00 94.06 88 LYS A C 1
ATOM 710 O O . LYS A 1 88 ? -15.432 -2.552 0.416 1.00 94.06 88 LYS A O 1
ATOM 715 N N . LYS A 1 89 ? -13.909 -3.810 -0.651 1.00 92.88 89 LYS A N 1
ATOM 716 C CA . LYS A 1 89 ? -14.810 -4.942 -0.912 1.00 92.88 89 LYS A CA 1
ATOM 717 C C . LYS A 1 89 ? -15.147 -5.727 0.356 1.00 92.88 89 LYS A C 1
ATOM 719 O O . LYS A 1 89 ? -16.277 -6.184 0.463 1.00 92.88 89 LYS A O 1
ATOM 724 N N . SER A 1 90 ? -14.201 -5.895 1.280 1.00 90.75 90 SER A N 1
ATOM 725 C CA . SER A 1 90 ? -14.390 -6.704 2.490 1.00 90.75 90 SER A CA 1
ATOM 726 C C . SER A 1 90 ? -15.084 -5.953 3.626 1.00 90.75 90 SER A C 1
ATOM 728 O O . SER A 1 90 ? -15.997 -6.506 4.232 1.00 90.75 90 SER A O 1
ATOM 730 N N . GLY A 1 91 ? -14.719 -4.694 3.890 1.00 85.88 91 GLY A N 1
ATOM 731 C CA . GLY A 1 91 ? -15.287 -3.915 5.004 1.00 85.88 91 GLY A CA 1
ATOM 732 C C . GLY A 1 91 ? -15.717 -2.491 4.654 1.00 85.88 91 GLY A C 1
ATOM 733 O O . GLY A 1 91 ? -15.947 -1.668 5.544 1.00 85.88 91 GLY A O 1
ATOM 734 N N . GLY A 1 92 ? -15.855 -2.183 3.363 1.00 90.19 92 GLY A N 1
ATOM 735 C CA . GLY A 1 92 ? -16.416 -0.921 2.890 1.00 90.19 92 GLY A CA 1
ATOM 736 C C . GLY A 1 92 ? -15.481 0.281 3.035 1.00 90.19 92 GLY A C 1
ATOM 737 O O . GLY A 1 92 ? -14.290 0.171 3.332 1.00 90.19 92 GLY A O 1
ATOM 738 N N . GLN A 1 93 ? -16.045 1.476 2.837 1.00 91.81 93 GLN A N 1
ATOM 739 C CA . GLN A 1 93 ? -15.284 2.733 2.831 1.00 91.81 93 GLN A CA 1
ATOM 740 C C . GLN A 1 93 ? -14.606 3.037 4.178 1.00 91.81 93 GLN A C 1
ATOM 742 O O . GLN A 1 93 ? -13.594 3.735 4.217 1.00 91.81 93 GLN A O 1
ATOM 747 N N . ASN A 1 94 ? -15.140 2.516 5.286 1.00 90.12 94 ASN A N 1
ATOM 748 C CA . ASN A 1 94 ? -14.589 2.758 6.618 1.00 90.12 94 ASN A CA 1
ATOM 749 C C . ASN A 1 94 ? -13.209 2.114 6.797 1.00 90.12 94 ASN A C 1
ATOM 751 O O . ASN A 1 94 ? -12.328 2.752 7.368 1.00 90.12 94 ASN A O 1
ATOM 755 N N . LEU A 1 95 ? -12.991 0.899 6.278 1.00 89.31 95 LEU A N 1
ATOM 756 C CA . LEU A 1 95 ? -11.668 0.266 6.328 1.00 89.31 95 LEU A CA 1
ATOM 757 C C . LEU A 1 95 ? -10.656 0.994 5.448 1.00 89.31 95 LEU A C 1
ATOM 759 O O . LEU A 1 95 ? -9.512 1.171 5.855 1.00 89.31 95 LEU A O 1
ATOM 763 N N . VAL A 1 96 ? -11.084 1.478 4.279 1.00 92.69 96 VAL A N 1
ATOM 764 C CA . VAL A 1 96 ? -10.228 2.294 3.407 1.00 92.69 96 VAL A CA 1
ATOM 765 C C . VAL A 1 96 ? -9.794 3.567 4.128 1.00 92.69 96 VAL A C 1
ATOM 767 O O . VAL A 1 96 ? -8.610 3.878 4.140 1.00 92.69 96 VAL A O 1
ATOM 770 N N . ARG A 1 97 ? -10.720 4.278 4.788 1.00 91.50 97 ARG A N 1
ATOM 771 C CA . ARG A 1 97 ? -10.387 5.480 5.570 1.00 91.50 97 ARG A CA 1
ATOM 772 C C . ARG A 1 97 ? -9.384 5.180 6.681 1.00 91.50 97 ARG A C 1
ATOM 774 O O . ARG A 1 97 ? -8.360 5.846 6.738 1.00 91.50 97 ARG A O 1
ATOM 781 N N . LYS A 1 98 ? -9.620 4.126 7.473 1.00 90.31 98 LYS A N 1
ATOM 782 C CA . LYS A 1 98 ? -8.672 3.681 8.509 1.00 90.31 98 LYS A CA 1
ATOM 783 C C . LYS A 1 98 ? -7.288 3.380 7.929 1.00 90.31 98 LYS A C 1
ATOM 785 O O . LYS A 1 98 ? -6.287 3.783 8.506 1.00 90.31 98 LYS A O 1
ATOM 790 N N . ALA A 1 99 ? -7.224 2.710 6.779 1.00 91.12 99 ALA A N 1
ATOM 791 C CA . ALA A 1 99 ? -5.960 2.418 6.109 1.00 91.12 99 ALA A CA 1
ATOM 792 C C . ALA A 1 99 ? -5.252 3.690 5.607 1.00 91.12 99 ALA A C 1
ATOM 794 O O . ALA A 1 99 ? -4.029 3.777 5.663 1.00 91.12 99 ALA A O 1
ATOM 795 N N . LEU A 1 100 ? -6.006 4.690 5.144 1.00 92.69 100 LEU A N 1
ATOM 796 C CA . LEU A 1 100 ? -5.477 5.986 4.706 1.00 92.69 100 LEU A CA 1
ATOM 797 C C . LEU A 1 100 ? -5.069 6.912 5.857 1.00 92.69 100 LEU A C 1
ATOM 799 O O . LEU A 1 100 ? -4.386 7.905 5.612 1.00 92.69 100 LEU A O 1
ATOM 803 N N . ASP A 1 101 ? -5.465 6.608 7.090 1.00 92.12 101 ASP A N 1
ATOM 804 C CA . ASP A 1 101 ? -4.977 7.305 8.283 1.00 92.12 101 ASP A CA 1
ATOM 805 C C . ASP A 1 101 ? -3.593 6.783 8.725 1.00 92.12 101 ASP A C 1
ATOM 807 O O . ASP A 1 101 ? -2.921 7.411 9.544 1.00 92.12 101 ASP A O 1
ATOM 811 N N . ILE A 1 102 ? -3.115 5.677 8.137 1.00 91.56 102 ILE A N 1
ATOM 812 C CA . ILE A 1 102 ? -1.764 5.145 8.347 1.00 91.56 102 ILE A CA 1
ATOM 813 C C . ILE A 1 102 ? -0.766 5.988 7.543 1.00 91.56 102 ILE A C 1
ATOM 815 O O . ILE A 1 102 ? -0.656 5.856 6.319 1.00 91.56 102 ILE A O 1
ATOM 819 N N . GLN A 1 103 ? -0.002 6.843 8.227 1.00 90.44 103 GLN A N 1
ATOM 820 C CA . GLN A 1 103 ? 0.931 7.779 7.586 1.00 90.44 103 GLN A CA 1
ATOM 821 C C . GLN A 1 103 ? 1.986 7.080 6.724 1.00 90.44 103 GLN A C 1
ATOM 823 O O . GLN A 1 103 ? 2.306 7.559 5.635 1.00 90.44 103 GLN A O 1
ATOM 828 N N . GLU A 1 104 ? 2.504 5.936 7.167 1.00 90.69 104 GLU A N 1
ATOM 829 C CA . GLU A 1 104 ? 3.476 5.145 6.418 1.00 90.69 104 GLU A CA 1
ATOM 830 C C . GLU A 1 104 ? 2.903 4.643 5.090 1.00 90.69 104 GLU A C 1
ATOM 832 O O . GLU A 1 104 ? 3.616 4.644 4.087 1.00 90.69 104 GLU A O 1
ATOM 837 N N . LEU A 1 105 ? 1.618 4.270 5.051 1.00 91.94 105 LEU A N 1
ATOM 838 C CA . LEU A 1 105 ? 0.958 3.798 3.831 1.00 91.94 105 LEU A CA 1
ATOM 839 C C . LEU A 1 105 ? 0.850 4.925 2.809 1.00 91.94 105 LEU A C 1
ATOM 841 O O . LEU A 1 105 ? 1.229 4.748 1.650 1.00 91.94 105 LEU A O 1
ATOM 845 N N . VAL A 1 106 ? 0.372 6.095 3.238 1.00 92.94 106 VAL A N 1
ATOM 846 C CA . VAL A 1 106 ? 0.207 7.247 2.344 1.00 92.94 106 VAL A CA 1
ATOM 847 C C . VAL A 1 106 ? 1.566 7.775 1.887 1.00 92.94 106 VAL A C 1
ATOM 849 O O . VAL A 1 106 ? 1.727 8.097 0.714 1.00 92.94 106 VAL A O 1
ATOM 852 N N . SER A 1 107 ? 2.569 7.793 2.767 1.00 92.81 107 SER A N 1
ATOM 853 C CA . SER A 1 107 ? 3.935 8.211 2.427 1.00 92.81 107 SER A CA 1
ATOM 854 C C . SER A 1 107 ? 4.586 7.262 1.419 1.00 92.81 107 SER A C 1
ATOM 856 O O . SER A 1 107 ? 5.207 7.700 0.451 1.00 92.81 107 SER A O 1
ATOM 858 N N . LEU A 1 108 ? 4.406 5.951 1.599 1.00 92.50 108 LEU A N 1
ATOM 859 C CA . LEU A 1 108 ? 4.882 4.948 0.651 1.00 92.50 108 LEU A CA 1
ATOM 860 C C . LEU A 1 108 ? 4.183 5.100 -0.707 1.00 92.50 108 LEU A C 1
ATOM 862 O O . LEU A 1 108 ? 4.843 5.065 -1.743 1.00 92.50 108 LEU A O 1
ATOM 866 N N . ALA A 1 109 ? 2.869 5.331 -0.710 1.00 92.75 109 ALA A N 1
ATOM 867 C CA . ALA A 1 109 ? 2.104 5.577 -1.928 1.00 92.75 109 ALA A CA 1
ATOM 868 C C . ALA A 1 109 ? 2.549 6.864 -2.646 1.00 92.75 109 ALA A C 1
ATOM 870 O O . ALA A 1 109 ? 2.670 6.882 -3.871 1.00 92.75 109 ALA A O 1
ATOM 871 N N . ALA A 1 110 ? 2.839 7.923 -1.889 1.00 93.06 110 ALA A N 1
ATOM 872 C CA . ALA A 1 110 ? 3.351 9.190 -2.398 1.00 93.06 110 ALA A CA 1
ATOM 873 C C . ALA A 1 110 ? 4.705 9.012 -3.093 1.00 93.06 110 ALA A C 1
ATOM 875 O O . ALA A 1 110 ? 4.874 9.443 -4.235 1.00 93.06 110 ALA A O 1
ATOM 876 N N . ASN A 1 111 ? 5.620 8.276 -2.456 1.00 92.94 111 ASN A N 1
ATOM 877 C CA . ASN A 1 111 ? 6.924 7.927 -3.020 1.00 92.94 111 ASN A CA 1
ATOM 878 C C . ASN A 1 111 ? 6.802 7.035 -4.262 1.00 92.94 111 ASN A C 1
ATOM 880 O O . ASN A 1 111 ? 7.478 7.278 -5.262 1.00 92.94 111 ASN A O 1
ATOM 884 N N . ALA A 1 112 ? 5.910 6.041 -4.229 1.00 92.50 112 ALA A N 1
ATOM 885 C CA . ALA A 1 112 ? 5.648 5.157 -5.361 1.00 92.50 112 ALA A CA 1
ATOM 886 C C . ALA A 1 112 ? 5.091 5.920 -6.576 1.00 92.50 112 ALA A C 1
ATOM 888 O O . ALA A 1 112 ? 5.406 5.591 -7.717 1.00 92.50 112 ALA A O 1
ATOM 889 N N . ARG A 1 113 ? 4.280 6.959 -6.343 1.00 90.50 113 ARG A N 1
ATOM 890 C CA . ARG A 1 113 ? 3.686 7.783 -7.405 1.00 90.50 113 ARG A CA 1
ATOM 891 C C . ARG A 1 113 ? 4.531 8.999 -7.797 1.00 90.50 113 ARG A C 1
ATOM 893 O O . ARG A 1 113 ? 4.251 9.612 -8.822 1.00 90.50 113 ARG A O 1
ATOM 900 N N . GLY A 1 114 ? 5.546 9.346 -7.006 1.00 90.25 114 GLY A N 1
ATOM 901 C CA . GLY A 1 114 ? 6.386 10.526 -7.225 1.00 90.25 114 GLY A CA 1
ATOM 902 C C . GLY A 1 114 ? 5.630 11.844 -7.031 1.00 90.25 114 GLY A C 1
ATOM 903 O O . GLY A 1 114 ? 5.831 12.784 -7.795 1.00 90.25 114 GLY A O 1
ATOM 904 N N . CYS A 1 115 ? 4.726 11.913 -6.050 1.00 91.56 115 CYS A N 1
ATOM 905 C CA . CYS A 1 115 ? 3.911 13.103 -5.786 1.00 91.56 115 CYS A CA 1
ATOM 906 C C . CYS A 1 115 ? 3.868 13.450 -4.286 1.00 91.56 115 CYS A C 1
ATOM 908 O O . CYS A 1 115 ?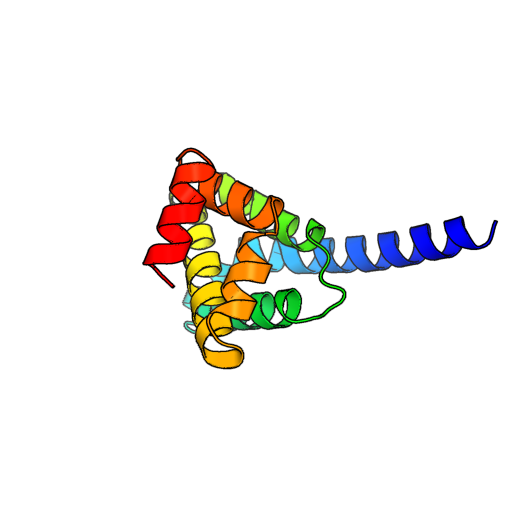 4.204 12.597 -3.467 1.00 91.56 115 CYS A O 1
ATOM 910 N N . PRO A 1 116 ? 3.446 14.673 -3.906 1.00 90.88 116 PRO A N 1
ATOM 911 C CA . PRO A 1 116 ? 3.232 15.034 -2.503 1.00 90.88 116 PRO A CA 1
ATOM 912 C C . PRO A 1 116 ? 2.212 14.120 -1.806 1.00 90.88 116 PRO A C 1
ATOM 914 O O . PRO A 1 116 ? 1.280 13.620 -2.444 1.00 90.88 116 PRO A O 1
ATOM 917 N N . VAL A 1 117 ? 2.355 13.943 -0.491 1.00 90.06 117 VAL A N 1
ATOM 918 C CA . VAL A 1 117 ? 1.530 13.039 0.339 1.00 90.06 117 VAL A CA 1
ATOM 919 C C . VAL A 1 117 ? 0.037 13.371 0.239 1.00 90.06 117 VAL A C 1
ATOM 921 O O . VAL A 1 117 ? -0.808 12.482 0.137 1.00 90.06 117 VAL A O 1
ATOM 924 N N . GLU A 1 118 ? -0.300 14.652 0.181 1.00 87.44 118 GLU A N 1
ATOM 925 C CA . GLU A 1 118 ? -1.661 15.173 0.067 1.00 87.44 118 GLU A CA 1
ATOM 926 C C . GLU A 1 118 ? -2.307 14.781 -1.266 1.00 87.44 118 GLU A C 1
ATOM 928 O O . GLU A 1 118 ? -3.479 14.396 -1.315 1.00 87.44 118 GLU A O 1
ATOM 933 N N . ASN A 1 119 ? -1.530 14.836 -2.351 1.00 87.88 119 ASN A N 1
ATOM 934 C CA . ASN A 1 119 ? -1.980 14.423 -3.678 1.00 87.88 119 ASN A CA 1
ATOM 935 C C . ASN A 1 119 ? -2.116 12.901 -3.756 1.00 87.88 119 ASN A C 1
ATOM 937 O O . ASN A 1 119 ? -3.075 12.400 -4.348 1.00 87.88 119 ASN A O 1
ATOM 941 N N . ALA A 1 120 ? -1.201 12.167 -3.119 1.00 87.38 120 ALA A N 1
ATOM 942 C CA . ALA A 1 120 ? -1.271 10.716 -3.022 1.00 87.38 120 ALA A CA 1
ATOM 943 C C . ALA A 1 120 ? -2.555 10.276 -2.312 1.00 87.38 120 ALA A C 1
ATOM 945 O O . ALA A 1 120 ? -3.301 9.478 -2.872 1.00 87.38 120 ALA A O 1
ATOM 946 N N . ARG A 1 121 ? -2.877 10.860 -1.147 1.00 90.19 121 ARG A N 1
ATOM 947 C CA . ARG A 1 121 ? -4.099 10.542 -0.389 1.00 90.19 121 ARG A CA 1
ATOM 948 C C . ARG A 1 121 ? -5.362 10.741 -1.224 1.00 90.19 121 ARG A C 1
ATOM 950 O O . ARG A 1 121 ? -6.142 9.806 -1.363 1.00 90.19 121 ARG A O 1
ATOM 957 N N . ARG A 1 122 ? -5.519 11.914 -1.851 1.00 89.88 122 ARG A N 1
ATOM 958 C CA . ARG A 1 122 ? -6.669 12.210 -2.730 1.00 89.88 122 ARG A CA 1
ATOM 959 C C . ARG A 1 122 ? -6.793 11.216 -3.880 1.00 89.88 122 ARG A C 1
ATOM 961 O O . ARG A 1 122 ? -7.895 10.859 -4.281 1.00 89.88 122 ARG A O 1
ATOM 968 N N . THR A 1 123 ? -5.660 10.779 -4.419 1.00 89.56 123 THR A N 1
ATOM 969 C CA . THR A 1 123 ? -5.652 9.828 -5.528 1.00 89.56 123 THR A CA 1
ATOM 970 C C . THR A 1 123 ? -6.003 8.412 -5.080 1.00 89.56 123 THR A C 1
ATOM 972 O O . THR A 1 123 ? -6.726 7.706 -5.774 1.00 89.56 123 THR A O 1
ATOM 975 N N . LEU A 1 124 ? -5.534 7.991 -3.905 1.00 89.19 124 LEU A N 1
ATOM 976 C CA . LEU A 1 124 ? -5.939 6.712 -3.324 1.00 89.19 124 LEU A CA 1
ATOM 977 C C . LEU A 1 124 ? -7.444 6.698 -3.016 1.00 89.19 124 LEU A C 1
ATOM 979 O O . LEU A 1 124 ? -8.098 5.689 -3.258 1.00 89.19 124 LEU A O 1
ATOM 983 N N . GLU A 1 125 ? -7.999 7.815 -2.535 1.00 88.19 125 GLU A N 1
ATOM 984 C CA . GLU A 1 125 ? -9.438 7.969 -2.281 1.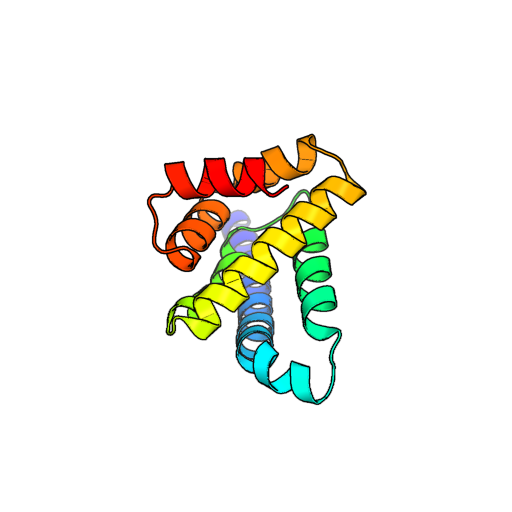00 88.19 125 GLU A CA 1
ATOM 985 C C . GLU A 1 125 ? -10.285 7.903 -3.556 1.00 88.19 125 GLU A C 1
ATOM 987 O O . GLU A 1 125 ? -11.387 7.363 -3.515 1.00 88.19 125 GLU A O 1
ATOM 992 N N . SER A 1 126 ? -9.798 8.436 -4.682 1.00 87.81 126 SER A N 1
ATOM 993 C CA . SER A 1 126 ? -10.538 8.406 -5.950 1.00 87.81 126 SER A CA 1
ATOM 994 C C . SER A 1 126 ? -10.464 7.053 -6.664 1.00 87.81 126 SER A C 1
ATOM 996 O O . SER A 1 126 ? -11.408 6.672 -7.354 1.00 87.81 126 SER A O 1
ATOM 998 N N . GLU A 1 127 ? -9.364 6.313 -6.503 1.00 83.12 127 GLU A N 1
ATOM 999 C CA . GLU A 1 127 ? -9.153 5.009 -7.148 1.00 83.12 127 GLU A CA 1
ATOM 1000 C C . GLU A 1 127 ? -9.749 3.811 -6.387 1.00 83.12 127 GLU A C 1
ATOM 1002 O O . GLU A 1 127 ? -9.762 2.692 -6.933 1.00 83.12 127 GLU A O 1
ATOM 1007 N N . CYS A 1 128 ? -10.209 4.034 -5.149 1.00 78.69 128 CYS A N 1
ATOM 1008 C CA . CYS A 1 128 ? -10.789 3.020 -4.268 1.00 78.69 128 CYS A CA 1
ATOM 1009 C C . CYS A 1 128 ? -12.282 3.242 -4.084 1.00 78.69 128 CYS A C 1
ATOM 1011 O O . CYS A 1 128 ? -13.042 2.422 -4.642 1.00 78.69 128 CYS A O 1
#

pLDDT: mean 82.76, std 12.31, range [41.5, 94.62]

Foldseek 3Di:
DVVVVVVVVVVVVLVVLLVVLLVVLVCLVVVCVVPVCSLVVLLVVLLVLLPDPPRDLVSLVSLVVLLPDLVSLLSLLSSLLSNLVVNCVPPRPVSSVSQLVSQSSLVSQCSSVVHDSVVSSVVSSVSD

Radius of gyration: 15.04 Å; chains: 1; bounding box: 31×34×49 Å